Protein AF-A0A9X8YRR9-F1 (afdb_monomer_lite)

Radius of gyration: 10.99 Å; chains: 1; bounding box: 30×26×24 Å

pLDDT: mean 96.74, std 4.74, range [61.56, 98.75]

Organism: Serratia marcescens (NCBI:txid615)

Foldseek 3Di:
DDWQEEEFEDCPPPRVVVQLVCLLVVHAYEYEDQDVVQQVQLLCLAHPDDDPPSSVSSNCSNVSNRYHYDHDDDDTD

Secondary structure (DSSP, 8-state):
---SEEEEE--STTHHHHHHHHHHTT-EEEEE-S-HHHHHHHHTT--SS--TTHHHHHHHHHHTTSEEEESS-----

InterPro domains:
  IPR001732 UDP-glucose/GDP-mannose dehydrogenase, N-terminal [PF03721] (5-71)
  IPR028359 UDP-N-acetyl-D-mannosamine/glucosamine dehydrogenase [PTHR43491] (3-72)
  IPR036291 NAD(P)-binding domain superfamily [SSF51735] (5-75)

Sequence (77 aa):
MSFDTISVIGLGYIGLPTAAAFASRKKKVVGVDVNQHAVDTINRGAIHIVEPDLDKVVKAAVDGGFLQAVTKPLAAD

Structure (mmCIF, N/CA/C/O backbone):
data_AF-A0A9X8YRR9-F1
#
_entry.id   AF-A0A9X8YRR9-F1
#
loop_
_atom_site.group_PDB
_atom_site.id
_atom_site.type_symbol
_atom_site.label_atom_id
_atom_site.label_alt_id
_atom_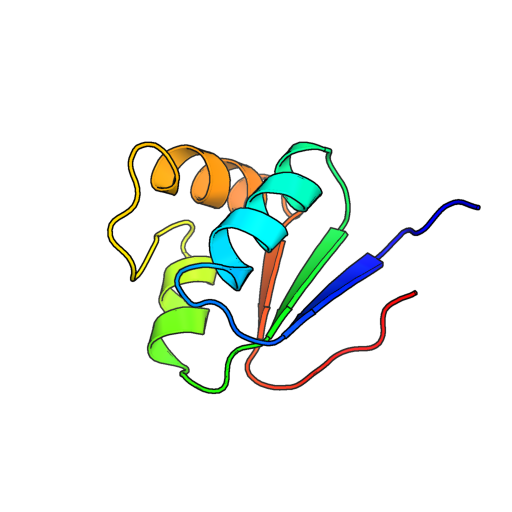site.label_comp_id
_atom_site.label_asym_id
_atom_site.label_entity_id
_atom_site.label_seq_id
_atom_site.pdbx_PDB_ins_code
_atom_site.Cartn_x
_atom_site.Cartn_y
_atom_site.Cartn_z
_atom_site.occupancy
_atom_site.B_iso_or_equiv
_atom_site.auth_seq_id
_atom_site.auth_comp_id
_atom_site.auth_asym_id
_atom_site.auth_atom_id
_atom_site.pdbx_PDB_model_num
ATOM 1 N N . MET A 1 1 ? -16.348 17.433 1.009 1.00 61.56 1 MET A N 1
ATOM 2 C CA . MET A 1 1 ? -16.350 16.211 0.178 1.00 61.56 1 MET A CA 1
ATOM 3 C C . MET A 1 1 ? -15.791 15.076 1.020 1.00 61.56 1 MET A C 1
ATOM 5 O O . MET A 1 1 ? -14.858 15.332 1.772 1.00 61.56 1 MET A O 1
ATOM 9 N N . SER A 1 2 ? -16.397 13.888 0.971 1.00 83.25 2 SER A N 1
ATOM 10 C CA . SER A 1 2 ? -15.874 12.676 1.616 1.00 83.25 2 SER A CA 1
ATOM 11 C C . SER A 1 2 ? -15.437 11.712 0.523 1.00 83.25 2 SER A C 1
ATOM 13 O O . SER A 1 2 ? -16.139 11.595 -0.475 1.00 83.25 2 SER A O 1
ATOM 15 N N . PHE A 1 3 ? -14.303 11.055 0.734 1.00 87.81 3 PHE A N 1
ATOM 16 C CA . PHE A 1 3 ? -13.791 9.970 -0.099 1.00 87.81 3 PHE A CA 1
ATOM 17 C C . PHE A 1 3 ? -13.772 8.704 0.760 1.00 87.81 3 PHE A C 1
ATOM 19 O O . PHE A 1 3 ? -13.385 8.760 1.942 1.00 87.81 3 PHE A O 1
ATOM 26 N N . ASP A 1 4 ? -14.188 7.590 0.177 1.00 89.25 4 ASP A N 1
ATOM 27 C CA . ASP A 1 4 ? -14.274 6.278 0.807 1.00 89.25 4 ASP A CA 1
ATOM 28 C C . ASP A 1 4 ? -13.052 5.418 0.469 1.00 89.25 4 ASP A C 1
ATOM 30 O O . ASP A 1 4 ? -12.554 4.709 1.350 1.00 89.25 4 ASP A O 1
ATOM 34 N N . THR A 1 5 ? -12.529 5.528 -0.759 1.00 96.62 5 THR A N 1
ATOM 35 C CA . THR A 1 5 ? -11.373 4.768 -1.257 1.00 96.62 5 THR A CA 1
ATOM 36 C C . THR A 1 5 ? -10.332 5.681 -1.895 1.00 96.62 5 THR A C 1
ATOM 38 O O . THR A 1 5 ? -10.639 6.455 -2.791 1.00 96.62 5 THR A O 1
ATOM 41 N N . ILE A 1 6 ? -9.076 5.547 -1.468 1.00 98.00 6 ILE A N 1
ATOM 42 C CA . ILE A 1 6 ? -7.931 6.303 -1.988 1.00 98.00 6 ILE A CA 1
ATOM 43 C C . ILE A 1 6 ? -7.000 5.338 -2.724 1.00 98.00 6 ILE A C 1
ATOM 45 O O . ILE A 1 6 ? -6.645 4.291 -2.180 1.00 98.00 6 ILE A O 1
ATOM 49 N N . SER A 1 7 ? -6.562 5.690 -3.934 1.00 98.12 7 SER A N 1
ATOM 50 C CA . SER A 1 7 ? -5.517 4.941 -4.642 1.00 98.12 7 SER A CA 1
ATOM 51 C C . SER A 1 7 ? -4.175 5.664 -4.569 1.00 98.12 7 SER A C 1
ATOM 53 O O . SER A 1 7 ? -4.097 6.869 -4.802 1.00 98.12 7 SER A O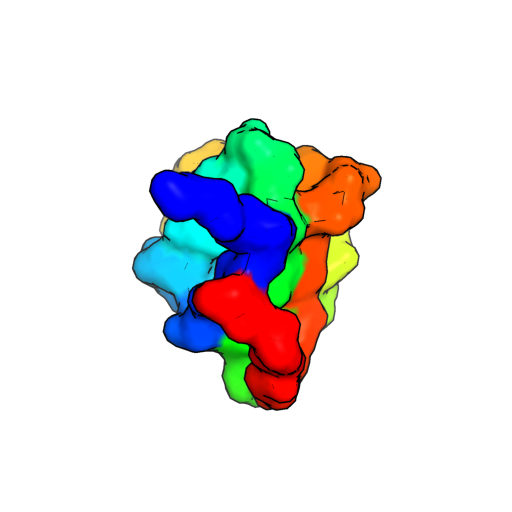 1
ATOM 55 N N . VAL A 1 8 ? -3.111 4.924 -4.251 1.00 98.50 8 VAL A N 1
ATOM 56 C CA . VAL A 1 8 ? -1.733 5.435 -4.243 1.00 98.50 8 VAL A CA 1
ATOM 57 C C . VAL A 1 8 ? -0.908 4.638 -5.245 1.00 98.50 8 VAL A C 1
ATOM 59 O O . VAL A 1 8 ? -0.732 3.433 -5.078 1.00 98.50 8 VAL A O 1
ATOM 62 N N . ILE A 1 9 ? -0.412 5.306 -6.289 1.00 98.38 9 ILE A N 1
ATOM 63 C CA . ILE A 1 9 ? 0.362 4.681 -7.369 1.00 98.38 9 ILE A CA 1
ATOM 64 C C . ILE A 1 9 ? 1.865 4.836 -7.101 1.00 98.38 9 ILE A C 1
ATOM 66 O O . ILE A 1 9 ? 2.374 5.951 -7.001 1.00 98.38 9 ILE A O 1
ATOM 70 N N . GLY A 1 10 ? 2.563 3.705 -7.029 1.00 98.25 10 GLY A N 1
ATOM 71 C CA . GLY A 1 10 ? 3.948 3.566 -6.585 1.00 98.25 10 GLY A CA 1
ATOM 72 C C . GLY A 1 10 ? 4.031 3.437 -5.065 1.00 98.25 10 GLY A C 1
ATOM 73 O O . GLY A 1 10 ? 3.528 4.290 -4.345 1.00 98.25 10 GLY A O 1
ATOM 74 N N . LEU A 1 11 ? 4.695 2.396 -4.560 1.00 98.38 11 LEU A N 1
ATOM 75 C CA . LEU A 1 11 ? 4.825 2.087 -3.127 1.00 98.38 11 LEU A CA 1
ATOM 76 C C . LEU A 1 11 ? 6.285 2.128 -2.661 1.00 98.38 11 LEU A C 1
ATOM 78 O O . LEU A 1 11 ? 6.697 1.417 -1.755 1.00 98.38 11 LEU A O 1
ATOM 82 N N . GLY A 1 12 ? 7.082 3.007 -3.265 1.00 97.00 12 GLY A N 1
ATOM 83 C CA . GLY A 1 12 ? 8.427 3.322 -2.791 1.00 97.00 12 GLY A CA 1
ATOM 84 C C . GLY A 1 12 ? 8.431 4.236 -1.559 1.00 97.00 12 GLY A C 1
ATOM 85 O O . GLY A 1 12 ? 7.440 4.377 -0.843 1.00 97.00 12 GLY A O 1
ATOM 86 N N . TYR A 1 13 ? 9.553 4.932 -1.369 1.00 96.75 13 TYR A N 1
ATOM 87 C CA . TYR A 1 13 ? 9.810 5.822 -0.230 1.00 96.75 13 TYR A CA 1
ATOM 88 C C . TYR A 1 13 ? 8.758 6.910 0.025 1.00 96.75 13 TYR A C 1
ATOM 90 O O . TYR A 1 13 ? 8.598 7.330 1.160 1.00 96.75 13 TYR A O 1
ATOM 98 N N . ILE A 1 14 ? 8.033 7.371 -0.996 1.00 97.50 14 ILE A N 1
ATOM 99 C CA . ILE A 1 14 ? 6.981 8.388 -0.827 1.00 97.50 14 ILE A CA 1
ATOM 100 C C . ILE A 1 14 ? 5.602 7.745 -0.717 1.00 97.50 14 ILE A C 1
ATOM 102 O O . ILE A 1 14 ? 4.803 8.092 0.154 1.00 97.50 14 ILE A O 1
ATOM 106 N N . GLY A 1 15 ? 5.310 6.804 -1.611 1.00 98.25 15 GLY A N 1
ATOM 107 C CA . GLY A 1 15 ? 3.967 6.264 -1.738 1.00 98.25 15 GLY A CA 1
ATOM 108 C C . GLY A 1 15 ? 3.572 5.346 -0.591 1.00 98.25 15 GLY A C 1
ATOM 109 O O . GLY A 1 15 ? 2.456 5.469 -0.098 1.00 98.25 15 GLY A O 1
ATOM 110 N N . LEU A 1 16 ? 4.475 4.494 -0.092 1.00 98.44 16 LEU A N 1
ATOM 111 C CA . LEU A 1 16 ? 4.138 3.601 1.018 1.00 98.44 16 LEU A CA 1
ATOM 112 C C . LEU A 1 16 ? 3.853 4.366 2.325 1.00 98.44 16 LEU A C 1
ATOM 114 O O . LEU A 1 16 ? 2.791 4.128 2.904 1.00 98.44 16 LEU A O 1
ATOM 118 N N . PRO A 1 17 ? 4.685 5.332 2.771 1.00 98.25 17 PRO A N 1
ATOM 119 C CA . PRO A 1 17 ? 4.331 6.184 3.908 1.00 98.25 17 PRO A CA 1
ATOM 120 C C . PRO A 1 17 ? 3.029 6.960 3.704 1.00 98.25 17 PRO A C 1
ATOM 122 O O . PRO A 1 17 ? 2.225 7.064 4.627 1.00 98.25 17 PRO A O 1
ATOM 125 N N . THR A 1 18 ? 2.777 7.458 2.491 1.00 98.31 18 THR A N 1
ATOM 126 C CA . THR A 1 18 ? 1.537 8.181 2.167 1.00 98.31 18 THR A CA 1
ATOM 127 C C . THR A 1 18 ? 0.309 7.273 2.279 1.00 98.31 18 THR A C 1
ATOM 129 O O . THR A 1 18 ? -0.678 7.627 2.926 1.00 98.31 18 THR A O 1
ATOM 132 N N . ALA A 1 19 ? 0.382 6.071 1.704 1.00 98.50 19 ALA A N 1
ATOM 133 C CA . ALA A 1 19 ? -0.664 5.058 1.786 1.00 98.50 19 ALA A CA 1
ATOM 134 C C . ALA A 1 19 ? -0.932 4.649 3.242 1.00 98.50 19 ALA A C 1
ATOM 136 O O . ALA A 1 19 ? -2.082 4.627 3.684 1.00 98.50 19 ALA A O 1
ATOM 137 N N . ALA A 1 20 ? 0.129 4.404 4.013 1.00 98.12 20 ALA A N 1
ATOM 138 C CA . ALA A 1 20 ? 0.046 4.073 5.430 1.00 98.12 20 ALA A CA 1
ATOM 139 C C . ALA A 1 20 ? -0.559 5.221 6.259 1.00 98.12 20 ALA A C 1
ATOM 141 O O . ALA A 1 20 ? -1.390 4.975 7.134 1.00 98.12 20 ALA A O 1
ATOM 142 N N . ALA A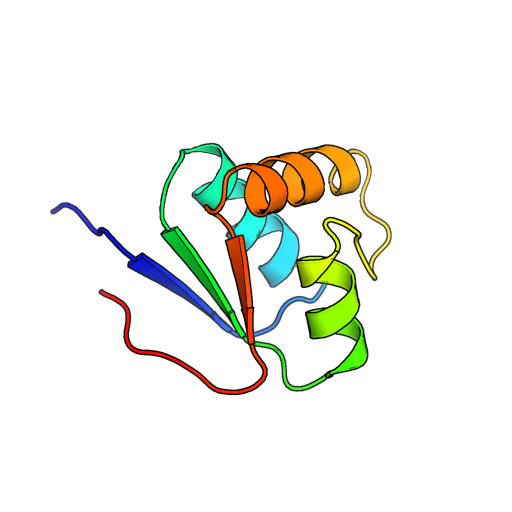 1 21 ? -0.217 6.478 5.959 1.00 97.75 21 ALA A N 1
ATOM 143 C CA . ALA A 1 2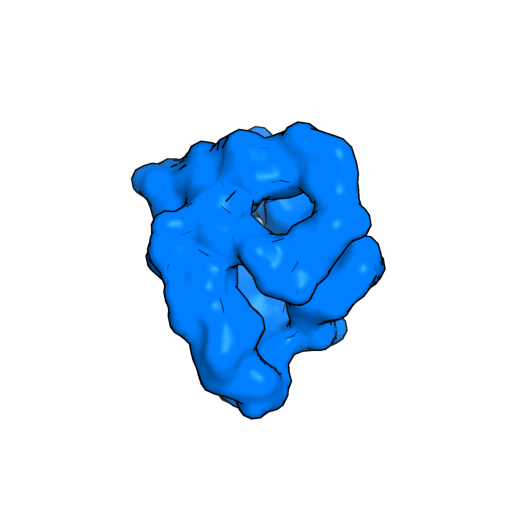1 ? -0.768 7.646 6.639 1.00 97.75 21 ALA A CA 1
ATOM 144 C C . ALA A 1 21 ? -2.289 7.756 6.448 1.00 97.75 21 ALA A C 1
ATOM 146 O O . ALA A 1 21 ? -3.014 7.934 7.430 1.00 97.75 21 ALA A O 1
ATOM 147 N N . PHE A 1 22 ? -2.797 7.578 5.225 1.00 97.75 22 PHE A N 1
ATOM 148 C CA . PHE A 1 22 ? -4.242 7.544 4.976 1.00 97.75 22 PHE A CA 1
ATOM 149 C C . PHE A 1 22 ? -4.922 6.350 5.659 1.00 97.75 22 PHE A C 1
ATOM 151 O O . PHE A 1 22 ? -5.938 6.524 6.339 1.00 97.75 22 PHE A O 1
ATOM 158 N N . ALA A 1 23 ? -4.337 5.156 5.549 1.00 97.81 23 ALA A N 1
ATOM 159 C CA . ALA A 1 23 ? -4.884 3.946 6.155 1.00 97.81 23 ALA A CA 1
ATOM 160 C C . ALA A 1 23 ? -4.913 4.018 7.695 1.00 97.81 23 ALA A C 1
ATOM 162 O O . ALA A 1 23 ? -5.871 3.561 8.318 1.00 97.81 23 ALA A O 1
ATOM 163 N N . SER A 1 24 ? -3.940 4.694 8.324 1.00 96.44 24 SER A N 1
ATOM 164 C CA . SER A 1 24 ? -3.911 4.939 9.779 1.00 96.44 24 SER A CA 1
ATOM 165 C C . SER A 1 2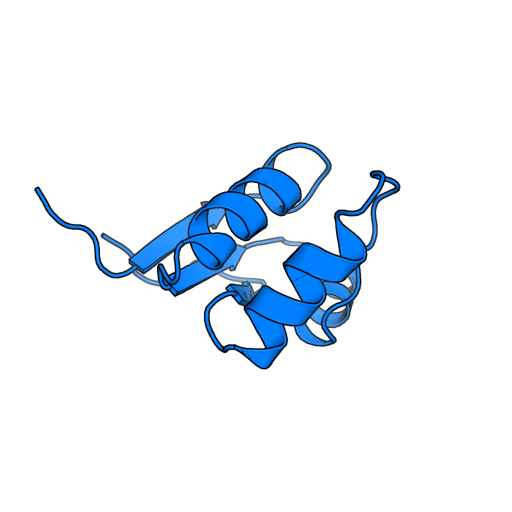4 ? -5.114 5.751 10.279 1.00 96.44 24 SER A C 1
ATOM 167 O O . SER A 1 24 ? -5.502 5.672 11.445 1.00 96.44 24 SER A O 1
ATOM 169 N N . ARG A 1 25 ? -5.751 6.511 9.380 1.00 95.75 25 ARG A N 1
ATOM 170 C CA . ARG A 1 25 ? -6.991 7.257 9.630 1.00 95.75 25 ARG A CA 1
ATOM 171 C C . ARG A 1 25 ? -8.244 6.466 9.249 1.00 95.75 25 ARG A C 1
ATOM 173 O O . ARG A 1 25 ? -9.316 7.055 9.138 1.00 95.75 25 ARG A O 1
ATOM 180 N N . LYS A 1 26 ? -8.123 5.142 9.089 1.00 95.31 26 LYS A N 1
ATOM 181 C CA . LYS A 1 26 ? -9.207 4.207 8.749 1.00 95.31 26 LYS A CA 1
ATOM 182 C C . LYS A 1 26 ? -9.882 4.507 7.405 1.00 95.31 26 LYS A C 1
ATOM 184 O O . LYS A 1 26 ? -11.064 4.221 7.221 1.00 95.31 26 L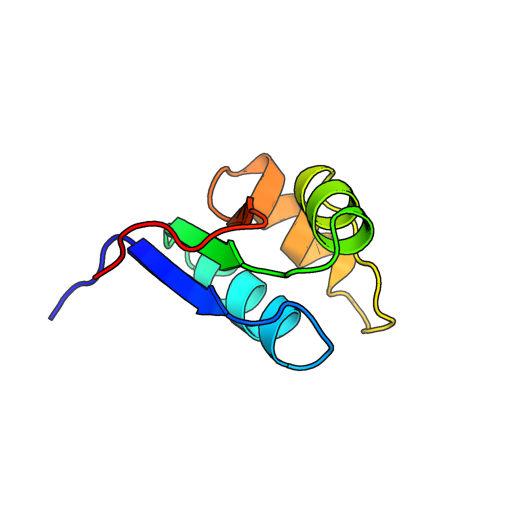YS A O 1
ATOM 189 N N . LYS A 1 27 ? -9.144 5.101 6.465 1.00 96.62 27 LYS A N 1
ATOM 190 C CA . LYS A 1 27 ? -9.565 5.208 5.062 1.00 96.62 27 LYS A CA 1
ATOM 191 C C . LYS A 1 27 ? -9.150 3.952 4.314 1.00 96.62 27 LYS A C 1
ATOM 193 O O . LYS A 1 27 ? -8.094 3.403 4.608 1.00 96.62 27 LYS A O 1
ATOM 198 N N . LYS A 1 28 ? -9.976 3.492 3.369 1.00 97.94 28 LYS A N 1
ATOM 199 C CA . LYS A 1 28 ? -9.593 2.368 2.512 1.00 97.94 28 LYS A CA 1
ATOM 200 C C . LYS A 1 28 ? -8.552 2.856 1.518 1.00 97.94 28 LYS A C 1
ATOM 202 O O . LYS A 1 28 ? -8.788 3.832 0.809 1.00 97.94 28 LYS A O 1
ATOM 207 N N . VAL A 1 29 ? -7.415 2.179 1.478 1.00 98.56 29 VAL A N 1
ATOM 208 C CA . VAL A 1 29 ? -6.305 2.513 0.595 1.00 98.56 29 VAL A CA 1
ATOM 209 C C . VAL A 1 29 ? -5.963 1.318 -0.279 1.00 98.56 29 VAL A C 1
ATOM 211 O O . VAL A 1 29 ? -5.660 0.232 0.218 1.00 98.56 29 VAL A O 1
ATOM 214 N N . VAL A 1 30 ? -5.969 1.549 -1.589 1.00 98.62 30 VAL A N 1
ATOM 215 C CA . VAL A 1 30 ? -5.440 0.625 -2.592 1.00 98.62 30 VAL A CA 1
ATOM 216 C C . VAL A 1 30 ? -4.074 1.141 -3.031 1.00 98.62 30 VAL A C 1
ATOM 218 O O . VAL A 1 30 ? -3.969 2.089 -3.811 1.00 98.62 30 VAL A O 1
ATOM 221 N N . GLY A 1 31 ? -3.020 0.522 -2.512 1.00 98.50 31 GLY A N 1
ATOM 222 C CA . GLY A 1 31 ? -1.660 0.736 -2.982 1.00 98.50 31 GLY A CA 1
ATOM 223 C C . GLY A 1 31 ? -1.421 -0.015 -4.288 1.00 98.50 31 GLY A C 1
ATOM 224 O O . GLY A 1 31 ? -1.748 -1.194 -4.391 1.00 98.50 31 GLY A O 1
ATOM 225 N N . VAL A 1 32 ? -0.830 0.636 -5.282 1.00 98.75 32 VAL A N 1
ATOM 226 C CA . VAL A 1 32 ? -0.520 0.019 -6.574 1.00 98.75 32 VAL A CA 1
ATOM 227 C C . VAL A 1 32 ? 0.977 0.082 -6.813 1.00 98.75 32 VAL A C 1
ATOM 229 O O . VAL A 1 32 ? 1.542 1.169 -6.819 1.00 98.75 32 VAL A O 1
ATOM 232 N N . ASP A 1 33 ? 1.623 -1.052 -7.056 1.00 98.62 33 ASP A N 1
ATOM 233 C CA . ASP A 1 33 ? 3.031 -1.087 -7.461 1.00 98.62 33 ASP A CA 1
ATOM 234 C C . ASP A 1 33 ? 3.267 -2.183 -8.502 1.00 98.62 33 ASP A C 1
ATOM 236 O O . ASP A 1 33 ? 2.684 -3.260 -8.424 1.00 98.62 33 ASP A O 1
ATOM 240 N N . VAL A 1 34 ? 4.123 -1.925 -9.491 1.00 98.31 34 VAL A N 1
ATOM 241 C CA . VAL A 1 34 ? 4.441 -2.902 -10.546 1.00 98.31 34 VAL A CA 1
ATOM 242 C C . VAL A 1 34 ? 5.281 -4.070 -10.026 1.00 98.31 34 VAL A C 1
ATOM 244 O O . VAL A 1 34 ? 5.327 -5.130 -10.651 1.00 98.31 34 VAL A O 1
ATOM 247 N N . ASN A 1 35 ? 5.955 -3.894 -8.890 1.00 98.38 35 ASN A N 1
ATOM 248 C CA . ASN A 1 35 ? 6.806 -4.903 -8.292 1.00 98.38 35 ASN A CA 1
ATOM 249 C C . ASN A 1 35 ? 5.992 -5.856 -7.400 1.00 98.38 35 ASN A C 1
ATOM 251 O O . ASN A 1 35 ? 5.623 -5.520 -6.275 1.00 98.38 35 ASN A O 1
ATOM 255 N N . GLN A 1 36 ? 5.786 -7.092 -7.866 1.00 98.56 36 GLN A N 1
ATOM 256 C CA . GLN A 1 36 ? 5.072 -8.129 -7.108 1.00 98.56 36 GLN A CA 1
ATOM 257 C C . GLN A 1 36 ? 5.700 -8.393 -5.727 1.00 98.56 36 GLN A C 1
ATOM 259 O O . GLN A 1 36 ? 4.979 -8.612 -4.760 1.00 98.56 36 GLN A O 1
ATOM 264 N N . HIS A 1 37 ? 7.029 -8.305 -5.597 1.00 98.44 37 HIS A N 1
ATOM 265 C CA . HIS A 1 37 ? 7.695 -8.488 -4.306 1.00 98.44 37 HIS A CA 1
ATOM 266 C C . HIS A 1 37 ? 7.306 -7.400 -3.296 1.00 98.44 37 HIS A C 1
ATOM 268 O O . HIS A 1 37 ? 7.096 -7.702 -2.119 1.00 98.44 37 HIS A O 1
ATOM 274 N N . ALA A 1 38 ? 7.185 -6.148 -3.749 1.00 98.31 38 ALA A N 1
ATOM 275 C CA . ALA A 1 38 ? 6.712 -5.048 -2.916 1.00 98.31 38 ALA A CA 1
ATOM 276 C C . ALA A 1 38 ? 5.264 -5.293 -2.476 1.00 98.31 38 ALA A C 1
ATOM 278 O O . ALA A 1 38 ? 4.970 -5.262 -1.282 1.00 98.31 38 ALA A O 1
ATOM 279 N N . VAL A 1 39 ? 4.395 -5.633 -3.433 1.00 98.75 39 VAL A N 1
ATOM 280 C CA . VAL A 1 39 ? 2.979 -5.944 -3.195 1.00 98.75 39 VAL A CA 1
ATOM 281 C C . VAL A 1 39 ? 2.808 -7.063 -2.167 1.00 98.75 39 VAL A C 1
ATOM 283 O O . VAL A 1 39 ? 2.101 -6.888 -1.175 1.00 98.75 39 VAL A O 1
ATOM 286 N N . ASP A 1 40 ? 3.490 -8.192 -2.351 1.00 98.75 40 ASP A N 1
ATOM 287 C CA . ASP A 1 40 ? 3.385 -9.339 -1.448 1.00 98.75 40 ASP A CA 1
ATOM 288 C C . ASP A 1 40 ? 3.930 -9.019 -0.054 1.00 98.75 40 ASP A C 1
ATOM 290 O O . ASP A 1 40 ? 3.393 -9.482 0.950 1.00 98.75 40 ASP A O 1
ATOM 294 N N . THR A 1 41 ? 5.007 -8.234 0.022 1.00 98.56 41 THR A N 1
ATOM 295 C CA . THR A 1 41 ? 5.603 -7.814 1.297 1.00 98.56 41 THR A CA 1
ATOM 296 C C . THR A 1 41 ? 4.650 -6.917 2.076 1.00 98.56 41 THR A C 1
ATOM 298 O O . THR A 1 41 ? 4.395 -7.184 3.252 1.00 98.56 41 THR A O 1
ATOM 301 N N . ILE A 1 42 ? 4.053 -5.930 1.409 1.00 98.62 42 ILE A N 1
ATOM 302 C CA . ILE A 1 42 ? 3.084 -5.017 2.019 1.00 98.62 42 ILE A CA 1
ATOM 303 C C . ILE A 1 42 ? 1.832 -5.774 2.456 1.00 98.62 42 ILE A C 1
ATOM 305 O O . ILE A 1 42 ? 1.404 -5.609 3.590 1.00 98.62 42 ILE A O 1
ATOM 309 N N . ASN A 1 43 ? 1.292 -6.677 1.633 1.00 98.62 43 ASN A N 1
ATOM 310 C CA . ASN A 1 43 ? 0.103 -7.464 1.987 1.00 98.62 43 ASN A CA 1
ATOM 311 C C . ASN A 1 43 ? 0.314 -8.431 3.167 1.00 98.62 43 ASN A C 1
ATOM 313 O O . ASN A 1 43 ? -0.659 -8.897 3.752 1.00 98.62 43 ASN A O 1
ATOM 317 N N . ARG A 1 44 ? 1.564 -8.721 3.555 1.00 98.38 44 ARG A N 1
ATOM 318 C CA . ARG A 1 44 ? 1.890 -9.442 4.801 1.00 98.38 44 ARG A CA 1
ATOM 319 C C . ARG A 1 44 ? 2.044 -8.518 6.018 1.00 98.38 44 ARG A C 1
ATOM 321 O O . ARG A 1 44 ? 2.426 -8.985 7.089 1.00 98.38 44 ARG A O 1
ATOM 328 N N . GLY A 1 45 ? 1.795 -7.219 5.862 1.00 97.75 45 GLY A N 1
ATOM 329 C CA . GLY A 1 45 ? 2.009 -6.208 6.895 1.00 97.75 45 GLY A CA 1
ATOM 330 C C . GLY A 1 45 ? 3.482 -5.847 7.107 1.00 97.75 45 GLY A C 1
ATOM 331 O O . GLY A 1 45 ? 3.833 -5.384 8.186 1.00 97.75 45 GLY A O 1
ATOM 332 N N . ALA A 1 46 ? 4.351 -6.088 6.121 1.00 98.06 46 ALA A N 1
ATOM 333 C CA . ALA A 1 46 ? 5.777 -5.765 6.184 1.00 98.06 46 ALA A CA 1
ATOM 334 C C . ALA A 1 46 ? 6.144 -4.631 5.212 1.00 98.06 46 ALA A C 1
ATOM 336 O O . ALA A 1 46 ? 5.360 -4.253 4.344 1.00 98.06 46 ALA A O 1
ATOM 337 N N . ILE A 1 47 ? 7.359 -4.094 5.338 1.00 97.62 47 ILE A N 1
ATOM 338 C CA . ILE A 1 47 ? 7.874 -3.022 4.475 1.00 97.62 47 ILE A CA 1
ATOM 339 C C . ILE A 1 47 ? 9.098 -3.499 3.694 1.00 97.62 47 ILE A C 1
ATOM 341 O O . ILE A 1 47 ? 9.883 -4.305 4.186 1.00 97.62 47 ILE A O 1
ATOM 345 N N . HIS A 1 48 ? 9.259 -2.995 2.471 1.00 96.06 48 HIS A N 1
ATOM 346 C CA . HIS A 1 48 ? 10.408 -3.284 1.601 1.00 96.06 48 HIS A CA 1
ATOM 347 C C . HIS A 1 48 ? 11.344 -2.068 1.440 1.00 96.06 48 HIS A C 1
ATOM 349 O O . HIS A 1 48 ? 12.210 -2.054 0.565 1.00 96.06 48 HIS A O 1
ATOM 355 N N . ILE A 1 49 ? 11.134 -1.024 2.245 1.00 96.19 49 ILE A N 1
ATOM 356 C CA . ILE A 1 49 ? 11.989 0.162 2.358 1.00 96.19 49 ILE A CA 1
ATOM 357 C C . ILE A 1 49 ? 12.440 0.315 3.809 1.00 96.19 49 ILE A C 1
ATOM 359 O O . ILE A 1 49 ? 11.815 -0.235 4.714 1.00 96.19 49 ILE A O 1
ATOM 363 N N . VAL A 1 50 ? 13.503 1.081 4.032 1.00 94.38 50 VAL A N 1
ATOM 364 C CA . VAL A 1 50 ? 13.977 1.403 5.380 1.00 94.38 50 VAL A CA 1
ATOM 365 C C . VAL A 1 50 ? 13.430 2.768 5.772 1.00 94.38 50 VAL A C 1
ATOM 367 O O . VAL A 1 50 ? 13.910 3.778 5.268 1.00 94.38 50 VAL A O 1
ATOM 370 N N . GLU A 1 51 ? 12.442 2.778 6.662 1.00 93.94 51 GLU A N 1
ATOM 371 C CA . GLU A 1 51 ? 11.864 3.981 7.266 1.00 93.94 51 GLU A CA 1
ATOM 372 C C . GLU A 1 51 ? 11.528 3.669 8.736 1.00 93.94 51 GLU A C 1
ATOM 374 O O . GLU A 1 51 ? 10.849 2.665 8.988 1.00 93.94 51 GLU A O 1
ATOM 379 N N . PRO A 1 52 ? 12.004 4.462 9.713 1.00 94.81 52 PRO A N 1
ATOM 380 C CA . PRO A 1 52 ? 11.716 4.230 11.126 1.00 94.81 52 PRO A CA 1
ATOM 381 C C . PRO A 1 52 ? 10.213 4.157 11.421 1.00 94.81 52 PRO A C 1
ATOM 383 O O . PRO A 1 52 ? 9.434 4.981 10.952 1.00 94.81 52 PRO A O 1
ATOM 386 N N . ASP A 1 53 ? 9.812 3.158 12.212 1.00 94.38 53 ASP A N 1
ATOM 387 C CA . ASP A 1 53 ? 8.443 2.932 12.709 1.00 94.38 53 ASP A CA 1
ATOM 388 C C . ASP A 1 53 ? 7.342 2.692 11.654 1.00 94.38 53 ASP A C 1
ATOM 390 O O . ASP A 1 53 ? 6.192 2.415 12.015 1.00 94.38 53 ASP A O 1
ATOM 394 N N . LEU A 1 54 ? 7.663 2.741 10.358 1.00 97.25 54 LEU A N 1
ATOM 395 C CA . LEU A 1 54 ? 6.690 2.528 9.286 1.00 97.25 54 LEU A CA 1
ATOM 396 C C . LEU A 1 54 ? 6.131 1.097 9.281 1.00 97.25 54 LEU A C 1
ATOM 398 O O . LEU A 1 54 ? 4.962 0.891 8.954 1.00 97.25 54 LEU A O 1
ATOM 402 N N . ASP A 1 55 ? 6.941 0.116 9.675 1.00 96.81 55 ASP A N 1
ATOM 403 C CA . ASP A 1 55 ? 6.576 -1.300 9.768 1.00 96.81 55 ASP A CA 1
ATOM 404 C C . ASP A 1 55 ? 5.345 -1.519 10.655 1.00 96.81 55 ASP A C 1
ATOM 406 O O . ASP A 1 55 ? 4.400 -2.205 10.261 1.00 96.81 55 ASP A O 1
ATOM 410 N N . LYS A 1 56 ? 5.302 -0.854 11.812 1.00 97.69 56 LYS A N 1
ATOM 411 C CA . LYS A 1 56 ? 4.177 -0.917 12.753 1.00 97.69 56 LYS A CA 1
ATOM 412 C C . LYS A 1 56 ? 2.905 -0.338 12.141 1.00 97.69 56 LYS A C 1
ATOM 414 O O . LYS A 1 56 ? 1.826 -0.906 12.316 1.00 97.69 56 LYS A O 1
ATOM 419 N N . VAL A 1 57 ? 3.023 0.780 11.420 1.00 98.00 57 VAL A N 1
ATOM 420 C CA . VAL A 1 57 ? 1.878 1.463 10.797 1.00 98.00 57 VAL A CA 1
ATOM 421 C C . VAL A 1 57 ? 1.317 0.632 9.646 1.00 98.00 57 VAL A C 1
ATOM 423 O O . VAL A 1 57 ? 0.105 0.433 9.580 1.00 98.00 57 VAL A O 1
ATOM 426 N N . VAL A 1 58 ? 2.181 0.103 8.772 1.00 98.44 58 VAL A N 1
ATOM 427 C CA . VAL A 1 58 ? 1.769 -0.770 7.662 1.00 98.44 58 VAL A CA 1
ATOM 428 C C . VAL A 1 58 ? 1.128 -2.043 8.198 1.00 98.44 58 VAL A C 1
ATOM 430 O O . VAL A 1 58 ? 0.043 -2.404 7.744 1.00 98.44 58 VAL A O 1
ATOM 433 N N . LYS A 1 59 ? 1.728 -2.681 9.211 1.00 98.50 59 LYS A N 1
ATOM 434 C CA . LYS A 1 59 ? 1.152 -3.870 9.840 1.00 98.50 59 LYS A CA 1
ATOM 435 C C . LYS A 1 59 ? -0.252 -3.610 10.377 1.00 98.50 59 LYS A C 1
ATOM 437 O O . LYS A 1 59 ? -1.176 -4.340 10.035 1.00 98.50 59 LYS A O 1
ATOM 442 N N . ALA A 1 60 ? -0.431 -2.548 11.161 1.00 98.44 60 ALA A N 1
ATOM 443 C CA . ALA A 1 60 ? -1.737 -2.194 11.710 1.00 98.44 60 ALA A CA 1
ATOM 444 C C . ALA A 1 60 ? -2.766 -1.855 10.616 1.00 98.44 60 ALA A C 1
ATOM 446 O O . ALA A 1 60 ? -3.938 -2.210 10.737 1.00 98.44 60 ALA A O 1
ATOM 447 N N . ALA A 1 61 ? -2.339 -1.184 9.543 1.00 98.31 61 ALA A N 1
ATOM 448 C CA . ALA A 1 61 ? -3.201 -0.839 8.418 1.00 98.31 61 ALA A CA 1
ATOM 449 C C . ALA A 1 61 ? -3.685 -2.076 7.646 1.00 98.31 61 ALA A C 1
ATOM 451 O O . ALA A 1 61 ? -4.862 -2.152 7.294 1.00 98.31 61 ALA A O 1
ATOM 452 N N . VAL A 1 62 ? -2.796 -3.040 7.403 1.00 98.56 62 VAL A N 1
ATOM 453 C CA . VAL A 1 62 ? -3.103 -4.287 6.687 1.00 98.56 62 VAL A CA 1
ATOM 454 C C . VAL A 1 62 ? -3.945 -5.218 7.554 1.00 98.56 62 VAL A C 1
ATOM 456 O O . VAL A 1 62 ? -5.008 -5.651 7.115 1.00 98.56 62 VAL A O 1
ATOM 459 N N . ASP A 1 63 ? -3.544 -5.447 8.809 1.00 98.44 63 ASP A N 1
ATOM 460 C CA . ASP A 1 63 ? -4.302 -6.266 9.766 1.00 98.44 63 ASP A CA 1
ATOM 461 C C . ASP A 1 63 ? -5.706 -5.673 10.020 1.00 98.44 63 ASP A C 1
ATOM 463 O O . ASP A 1 63 ? -6.674 -6.401 10.230 1.00 98.44 63 ASP A O 1
ATOM 467 N N . GLY A 1 64 ? -5.833 -4.342 9.963 1.00 98.00 64 GLY A N 1
ATOM 468 C CA . GLY A 1 64 ? -7.105 -3.624 10.057 1.00 98.00 64 GLY A CA 1
ATOM 469 C C . GLY A 1 64 ? -7.937 -3.594 8.768 1.00 98.00 64 GLY A C 1
ATOM 470 O O . GLY A 1 64 ? -9.047 -3.066 8.792 1.00 98.00 64 GLY A O 1
ATOM 471 N N . GLY A 1 65 ? -7.428 -4.121 7.649 1.00 98.19 65 GLY A N 1
ATOM 472 C CA . GLY A 1 65 ? -8.115 -4.128 6.353 1.00 98.19 65 GLY A CA 1
ATOM 473 C C . GLY A 1 65 ? -8.230 -2.753 5.679 1.00 98.19 65 GLY A C 1
ATOM 474 O O . GLY A 1 65 ? -9.077 -2.563 4.806 1.00 98.19 65 GLY A O 1
ATOM 475 N N . PHE A 1 66 ? -7.409 -1.783 6.086 1.00 98.44 66 PHE A N 1
ATOM 476 C CA . PHE A 1 66 ? -7.408 -0.418 5.547 1.00 98.44 66 PHE A CA 1
ATOM 477 C C . PHE A 1 66 ? -6.365 -0.197 4.451 1.00 98.44 66 PHE A C 1
ATOM 479 O O . PHE A 1 66 ? -6.473 0.782 3.717 1.00 98.44 66 PHE A O 1
ATOM 486 N N . LEU A 1 67 ? -5.382 -1.088 4.311 1.00 98.69 67 LEU A N 1
ATOM 487 C CA . LEU A 1 67 ? -4.390 -1.051 3.239 1.00 98.69 67 LEU A CA 1
ATOM 488 C C . LEU A 1 67 ? -4.322 -2.403 2.528 1.00 98.69 67 LEU A C 1
ATOM 490 O O . LEU A 1 67 ? -4.109 -3.432 3.165 1.00 98.69 67 LEU A O 1
ATOM 494 N N . GLN A 1 68 ? -4.446 -2.375 1.204 1.00 98.56 68 GLN A N 1
ATOM 495 C CA . GLN A 1 68 ? -4.193 -3.510 0.321 1.00 98.56 68 GLN A CA 1
ATOM 496 C C . GLN A 1 68 ? -3.282 -3.062 -0.821 1.00 98.56 68 GLN A C 1
ATOM 498 O O . GLN A 1 68 ? -3.517 -2.014 -1.421 1.00 98.56 68 GLN A O 1
ATOM 503 N N . ALA A 1 69 ? -2.267 -3.860 -1.145 1.00 98.75 69 ALA A N 1
ATOM 504 C CA . ALA A 1 69 ? -1.404 -3.647 -2.297 1.00 98.75 69 ALA A CA 1
ATOM 505 C C . ALA A 1 69 ? -1.813 -4.545 -3.477 1.00 98.75 69 ALA A C 1
ATOM 507 O O . ALA A 1 69 ? -2.159 -5.716 -3.294 1.00 98.75 69 ALA A O 1
ATOM 508 N N . VAL A 1 70 ? -1.749 -4.016 -4.698 1.00 98.75 70 VAL A N 1
ATOM 509 C CA . VAL A 1 70 ? -2.068 -4.720 -5.950 1.00 98.75 70 VAL A CA 1
ATOM 510 C C . VAL A 1 70 ? -1.105 -4.310 -7.065 1.00 98.75 70 VAL A C 1
ATOM 512 O O . VAL A 1 70 ? -0.499 -3.244 -7.016 1.00 98.75 70 VAL A O 1
ATOM 515 N N . THR A 1 71 ? -0.977 -5.135 -8.105 1.00 98.62 71 THR A N 1
ATOM 516 C CA . THR A 1 71 ? -0.116 -4.825 -9.264 1.00 98.62 71 THR A CA 1
ATOM 517 C C . THR A 1 71 ? -0.810 -4.061 -10.382 1.00 98.62 71 THR A C 1
ATOM 519 O O . THR A 1 71 ? -0.165 -3.597 -11.321 1.00 98.62 71 THR A O 1
ATOM 522 N N . LYS A 1 72 ? -2.135 -3.921 -10.305 1.00 97.94 72 LYS A N 1
ATOM 523 C CA . LYS A 1 72 ? -2.945 -3.207 -11.292 1.00 97.94 72 LYS A CA 1
ATOM 524 C C . LYS A 1 72 ? -3.871 -2.226 -10.580 1.00 97.94 72 LYS A C 1
ATOM 526 O O . LYS A 1 72 ? -4.429 -2.605 -9.552 1.00 97.94 72 LYS A O 1
ATOM 531 N N . PRO A 1 73 ? -4.062 -1.007 -11.113 1.00 96.81 73 PRO A N 1
ATOM 532 C CA . PRO A 1 73 ? -4.994 -0.050 -10.532 1.00 96.81 73 PRO A CA 1
ATOM 533 C C . PRO A 1 73 ? -6.411 -0.615 -10.397 1.00 96.81 73 PRO A C 1
ATOM 535 O O . PRO A 1 73 ? -6.882 -1.347 -11.269 1.00 96.81 73 PRO A O 1
ATOM 538 N N . LEU A 1 74 ? -7.085 -0.234 -9.313 1.00 95.00 74 LEU A N 1
ATOM 539 C CA . LEU A 1 74 ? -8.512 -0.463 -9.079 1.00 95.00 74 LEU A CA 1
ATOM 540 C C . LEU A 1 74 ? -9.234 0.891 -9.047 1.00 95.00 74 LEU A C 1
ATOM 542 O O . LEU A 1 74 ? -8.593 1.930 -8.890 1.00 95.00 74 LEU A O 1
ATOM 546 N N . ALA A 1 75 ? -10.559 0.883 -9.191 1.00 95.38 75 ALA A N 1
ATOM 547 C CA . ALA A 1 75 ? -11.359 2.098 -9.051 1.00 95.38 75 ALA A CA 1
ATOM 548 C C . ALA A 1 75 ? -11.236 2.686 -7.630 1.00 95.38 75 ALA A C 1
ATOM 550 O O . ALA A 1 75 ? -11.236 1.945 -6.645 1.00 95.38 75 ALA A O 1
ATOM 551 N N . ALA A 1 76 ? -11.143 4.011 -7.549 1.00 95.81 76 ALA A N 1
ATOM 552 C CA . ALA A 1 76 ? -11.091 4.812 -6.328 1.00 95.81 76 ALA A CA 1
ATOM 553 C C . ALA A 1 76 ? -11.795 6.160 -6.585 1.00 95.81 76 ALA A C 1
ATOM 555 O O . ALA A 1 76 ? -12.101 6.460 -7.744 1.00 95.81 76 ALA A O 1
ATOM 556 N N . ASP A 1 77 ? -12.074 6.920 -5.523 1.00 95.00 77 ASP A N 1
ATOM 557 C CA . ASP A 1 77 ? -12.786 8.209 -5.593 1.00 95.00 77 ASP A CA 1
ATOM 558 C C . ASP A 1 77 ? -11.911 9.373 -6.087 1.00 95.00 77 ASP A C 1
ATOM 560 O O . ASP A 1 77 ? -10.671 9.323 -5.894 1.00 95.00 77 ASP A O 1
#